Protein AF-A0A954F0D4-F1 (afdb_monomer)

Sequence (140 aa):
MIRTNVITNCLGAAMLLLATSCASSGIYNAGMYKGRHGGIKYTIQPDKRMHHVEKGKNGRLTYDSAELVVVAEDERLKINGQDCGPLSEGDHLEITDIGTVLVNGERRGDSMTNSRVNRARLKARQEYVDGLMEYDRQQG

Solvent-accessible surface area (backbone atoms only — not comparable to full-atom values): 8433 Å² total; per-residue (Å²): 139,88,82,90,81,90,78,91,81,82,90,81,88,80,85,81,76,83,74,78,79,76,81,75,77,56,73,85,50,97,67,46,51,50,52,73,50,60,58,26,33,39,39,36,30,61,46,100,59,81,63,47,80,46,81,52,75,91,34,21,36,36,41,41,36,96,76,49,36,39,37,39,45,91,52,28,33,26,45,69,86,40,83,58,48,78,48,55,75,68,40,39,42,34,35,42,54,70,58,50,38,26,51,76,83,41,82,41,49,71,90,65,30,57,41,70,62,45,49,52,51,51,50,54,49,48,55,51,50,53,50,51,57,50,50,57,63,74,75,107

Secondary structure (DSSP, 8-state):
----------------------------BTTBEEEEETTEEEEE---SS-EEEEE-GGG-EEEEETTEEEEEETTEEEETTEEEEE--TT-EEEE-TT--EEETTEEE-TTTS-HHHHHHHHHHHHHHHHHHHHHHHHH-

Structure (mmCIF, N/CA/C/O backbone):
data_AF-A0A954F0D4-F1
#
_entry.id   AF-A0A954F0D4-F1
#
loop_
_atom_site.group_PDB
_atom_site.id
_atom_site.type_symbol
_atom_site.label_atom_id
_atom_site.label_alt_id
_atom_site.label_comp_id
_atom_site.label_asym_id
_atom_site.label_entity_id
_atom_site.label_seq_id
_atom_site.pdbx_PDB_ins_code
_atom_site.Cartn_x
_atom_site.Cartn_y
_atom_site.Cartn_z
_atom_site.occupancy
_atom_site.B_iso_or_equiv
_atom_site.auth_seq_id
_atom_site.auth_comp_id
_atom_site.auth_asym_id
_atom_site.auth_atom_id
_atom_site.pdbx_PDB_model_num
ATOM 1 N N . MET A 1 1 ? -40.553 11.624 60.356 1.00 42.78 1 MET A N 1
ATOM 2 C CA . MET A 1 1 ? -39.687 12.593 59.646 1.00 42.78 1 MET A CA 1
ATOM 3 C C . MET A 1 1 ? -38.555 11.814 59.004 1.00 42.78 1 MET A C 1
ATOM 5 O O . MET A 1 1 ? -37.779 11.197 59.720 1.00 42.78 1 MET A O 1
ATOM 9 N N . ILE A 1 2 ? -38.549 11.716 57.674 1.00 37.62 2 ILE A N 1
ATOM 10 C CA . ILE A 1 2 ? -37.681 10.811 56.913 1.00 37.62 2 ILE A CA 1
ATOM 11 C C . ILE A 1 2 ? -36.636 11.636 56.146 1.00 37.62 2 ILE A C 1
ATOM 13 O O . ILE A 1 2 ? -36.991 12.437 55.294 1.00 37.62 2 ILE A O 1
ATOM 17 N N . ARG A 1 3 ? -35.372 11.375 56.508 1.00 37.44 3 ARG A N 1
ATOM 18 C CA . ARG A 1 3 ? -34.117 11.325 55.729 1.00 37.44 3 ARG A CA 1
ATOM 19 C C . ARG A 1 3 ? -33.707 12.509 54.843 1.00 37.44 3 ARG A C 1
ATOM 21 O O . ARG A 1 3 ? -34.156 12.662 53.715 1.00 37.44 3 ARG A O 1
ATOM 28 N N . THR A 1 4 ? -32.653 13.176 55.304 1.00 43.56 4 THR A N 1
ATOM 29 C CA . THR A 1 4 ? -31.605 13.780 54.473 1.00 43.56 4 THR A CA 1
ATOM 30 C C . THR A 1 4 ? -30.597 12.696 54.077 1.00 43.56 4 THR A C 1
ATOM 32 O O . THR A 1 4 ? -30.124 11.970 54.949 1.00 43.56 4 THR A O 1
ATOM 35 N N . ASN A 1 5 ? -30.259 12.584 52.791 1.00 49.25 5 ASN A N 1
ATOM 36 C CA . ASN A 1 5 ? -28.874 12.398 52.343 1.00 49.25 5 ASN A CA 1
ATOM 37 C C . ASN A 1 5 ? -28.771 12.618 50.831 1.00 49.25 5 ASN 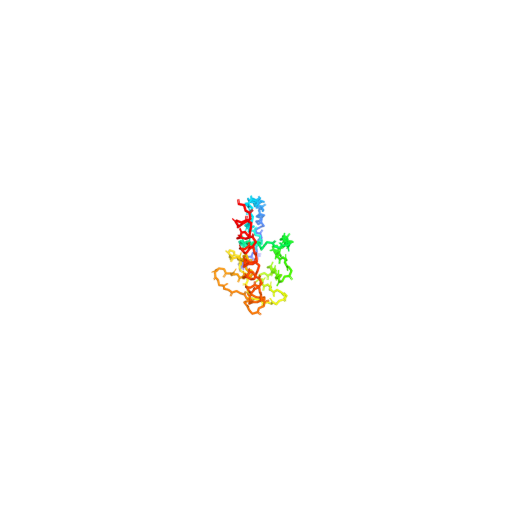A C 1
ATOM 39 O O . ASN A 1 5 ? -29.391 11.924 50.029 1.00 49.25 5 ASN A O 1
ATOM 43 N N . VAL A 1 6 ? -27.970 13.622 50.488 1.00 44.50 6 VAL A N 1
ATOM 44 C CA . VAL A 1 6 ? -27.499 13.960 49.149 1.00 44.50 6 VAL A CA 1
ATOM 45 C C . VAL A 1 6 ? -26.285 13.083 48.861 1.00 44.50 6 VAL A C 1
ATOM 47 O O . VAL A 1 6 ? -25.324 13.133 49.622 1.00 44.50 6 VAL A O 1
ATOM 50 N N . ILE A 1 7 ? -26.300 12.324 47.764 1.00 51.66 7 ILE A N 1
ATOM 51 C CA . ILE A 1 7 ? -25.074 11.845 47.115 1.00 51.66 7 ILE A CA 1
ATOM 52 C C . ILE A 1 7 ? -25.245 12.023 45.608 1.00 51.66 7 ILE A C 1
ATOM 54 O O . ILE A 1 7 ? -25.957 11.283 44.935 1.00 51.66 7 ILE A O 1
ATOM 58 N N . THR A 1 8 ? -24.579 13.058 45.113 1.00 49.88 8 THR A N 1
ATOM 59 C CA . THR A 1 8 ? -24.196 13.280 43.724 1.00 49.88 8 THR A CA 1
ATOM 60 C C . THR A 1 8 ? -23.326 12.120 43.241 1.00 49.88 8 THR A C 1
ATOM 62 O O . THR A 1 8 ? -22.332 11.808 43.892 1.00 49.88 8 THR A O 1
ATOM 65 N N . ASN A 1 9 ? -23.636 11.524 42.088 1.00 43.19 9 ASN A N 1
ATOM 66 C CA . ASN A 1 9 ? -22.595 11.033 41.190 1.00 43.19 9 ASN A CA 1
ATOM 67 C C . ASN A 1 9 ? -23.085 10.917 39.749 1.00 43.19 9 ASN A C 1
ATOM 69 O O . ASN A 1 9 ? -24.231 10.585 39.458 1.00 43.19 9 ASN A O 1
ATOM 73 N N . CYS A 1 10 ? -22.163 11.297 38.882 1.00 35.84 10 CYS A N 1
ATOM 74 C CA . CYS A 1 10 ? -22.321 11.641 37.488 1.00 35.84 10 CYS A CA 1
ATOM 75 C C . CYS A 1 10 ? -22.228 10.415 36.564 1.00 35.84 10 CYS A C 1
ATOM 77 O O . CYS A 1 10 ? -21.769 9.353 36.968 1.00 35.84 10 CYS A O 1
ATOM 79 N N . LEU A 1 11 ? -22.504 10.679 35.281 1.00 43.75 11 LEU A N 1
ATOM 80 C CA . LEU A 1 11 ? -21.953 10.000 34.100 1.00 43.75 11 LEU A CA 1
ATOM 81 C C . LEU A 1 11 ? -22.484 8.593 33.778 1.00 43.75 11 LEU A C 1
ATOM 83 O O . LEU A 1 11 ? -22.050 7.582 34.313 1.00 43.75 11 LEU A O 1
ATOM 87 N N . GLY A 1 12 ? -23.331 8.547 32.752 1.00 38.06 12 GLY A N 1
ATOM 88 C CA . GLY A 1 12 ? -23.646 7.342 31.989 1.00 38.06 12 GLY A CA 1
ATOM 89 C C . GLY A 1 12 ? -24.071 7.736 30.580 1.00 38.06 12 GLY A C 1
ATOM 90 O O . GLY A 1 12 ? -25.256 7.795 30.274 1.00 38.06 12 GLY A O 1
ATOM 91 N N . ALA A 1 13 ? -23.089 8.113 29.764 1.00 49.78 13 ALA A N 1
ATOM 92 C CA . ALA A 1 13 ? -23.258 8.482 28.368 1.00 49.78 13 ALA A CA 1
ATOM 93 C C . ALA A 1 13 ? -23.729 7.288 27.523 1.00 49.78 13 ALA A C 1
ATOM 95 O O . ALA A 1 13 ? -23.154 6.208 27.606 1.00 49.78 13 ALA A O 1
ATOM 96 N N . ALA A 1 14 ? -24.715 7.507 26.655 1.00 38.56 14 ALA A N 1
ATOM 97 C CA . ALA A 1 14 ? -24.987 6.633 25.516 1.00 38.56 14 ALA A CA 1
ATOM 98 C C . ALA A 1 14 ? -25.689 7.438 24.414 1.00 38.56 14 ALA A C 1
ATOM 100 O O . ALA A 1 14 ? -26.865 7.241 24.117 1.00 38.56 14 ALA A O 1
ATOM 101 N N . MET A 1 15 ? -24.975 8.405 23.830 1.00 40.09 15 MET A N 1
ATOM 102 C CA . MET A 1 15 ? -25.432 9.079 22.617 1.00 40.09 15 MET A CA 1
ATOM 103 C C . MET A 1 15 ? -24.968 8.246 21.420 1.00 40.09 15 MET A C 1
ATOM 105 O O . MET A 1 15 ? -23.822 8.318 20.983 1.00 40.09 15 MET A O 1
ATOM 109 N N . LEU A 1 16 ? -25.870 7.385 20.956 1.00 40.66 16 LEU A N 1
ATOM 110 C CA . LEU A 1 16 ? -25.710 6.521 19.796 1.00 40.66 16 LEU A CA 1
ATOM 111 C C . LEU A 1 16 ? -25.718 7.390 18.522 1.00 40.66 16 LEU A C 1
ATOM 113 O O . LEU A 1 16 ? -26.769 7.644 17.936 1.00 40.66 16 LEU A O 1
ATOM 117 N N . LEU A 1 17 ? -24.555 7.897 18.112 1.00 40.91 17 LEU A N 1
ATOM 118 C CA . LEU A 1 17 ? -24.399 8.575 16.825 1.00 40.91 17 LEU A CA 1
ATOM 119 C C . LEU A 1 17 ? -24.250 7.524 15.720 1.00 40.91 17 LEU A C 1
ATOM 121 O O . LEU A 1 17 ? -23.168 7.003 15.459 1.00 40.91 17 LEU A O 1
ATOM 125 N N . LEU A 1 18 ? -25.373 7.223 15.066 1.00 45.53 18 LEU A N 1
ATOM 126 C CA . LEU A 1 18 ? -25.424 6.612 13.741 1.00 45.53 18 LEU A CA 1
ATOM 127 C C . LEU A 1 18 ? -24.720 7.545 12.745 1.00 45.53 18 LEU A C 1
ATOM 129 O O . LEU A 1 18 ? -25.335 8.438 12.166 1.00 45.53 18 LEU A O 1
ATOM 133 N N . ALA A 1 19 ? -23.415 7.355 12.560 1.00 43.97 19 ALA A N 1
ATOM 134 C CA . ALA A 1 19 ? -22.689 7.971 11.462 1.00 43.97 19 ALA A CA 1
ATOM 135 C C . ALA A 1 19 ? -23.018 7.202 10.179 1.00 43.97 19 ALA A C 1
ATOM 137 O O . ALA A 1 19 ? -22.460 6.145 9.884 1.00 43.97 19 ALA A O 1
ATOM 138 N N . THR A 1 20 ? -23.980 7.747 9.443 1.00 47.09 20 THR A N 1
ATOM 139 C CA . THR A 1 20 ? -24.352 7.381 8.082 1.00 47.09 20 THR A CA 1
ATOM 140 C C . THR A 1 20 ? -23.095 7.313 7.218 1.00 47.09 20 THR A C 1
ATOM 142 O O . THR A 1 20 ? -22.472 8.332 6.914 1.00 47.09 20 THR A O 1
ATOM 145 N N . SER A 1 21 ? -22.690 6.104 6.834 1.00 43.50 21 SER A N 1
ATOM 146 C CA . SER A 1 21 ? -21.610 5.893 5.881 1.00 43.50 21 SER A CA 1
ATOM 147 C C . SER A 1 21 ? -22.090 6.339 4.503 1.00 43.50 21 SER A C 1
ATOM 149 O O . SER A 1 21 ? -22.701 5.587 3.748 1.00 43.50 21 SER A O 1
ATOM 151 N N . CYS A 1 22 ? -21.819 7.601 4.169 1.00 40.91 22 CYS A N 1
ATOM 152 C CA . CYS A 1 22 ? -21.871 8.064 2.794 1.00 40.91 22 CYS A CA 1
ATOM 153 C C . CYS A 1 22 ? -20.967 7.150 1.964 1.00 40.91 22 CYS A C 1
ATOM 155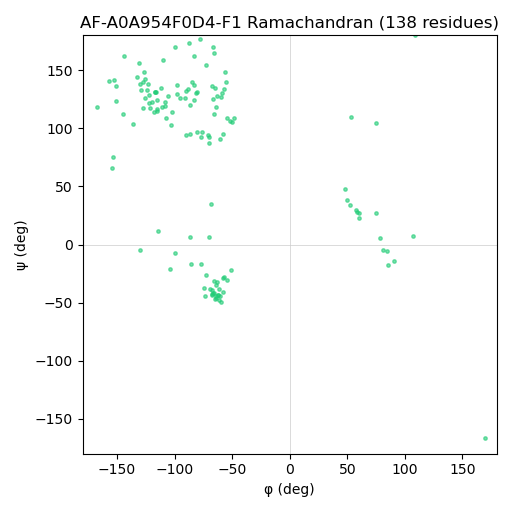 O O . CYS A 1 22 ? -19.739 7.175 2.091 1.00 40.91 22 CYS A O 1
ATOM 157 N N . ALA A 1 23 ? -21.597 6.324 1.131 1.00 47.09 23 ALA A N 1
ATOM 158 C CA . ALA A 1 23 ? -20.951 5.594 0.063 1.00 47.09 23 ALA A CA 1
ATOM 159 C C . ALA A 1 23 ? -20.278 6.621 -0.856 1.00 47.09 23 ALA A C 1
ATOM 161 O O . ALA A 1 23 ? -20.908 7.213 -1.729 1.00 47.09 23 ALA A O 1
ATOM 162 N N . SER A 1 24 ? -18.991 6.876 -0.624 1.00 45.12 24 SER A N 1
ATOM 163 C CA . SER A 1 24 ? -18.164 7.564 -1.605 1.00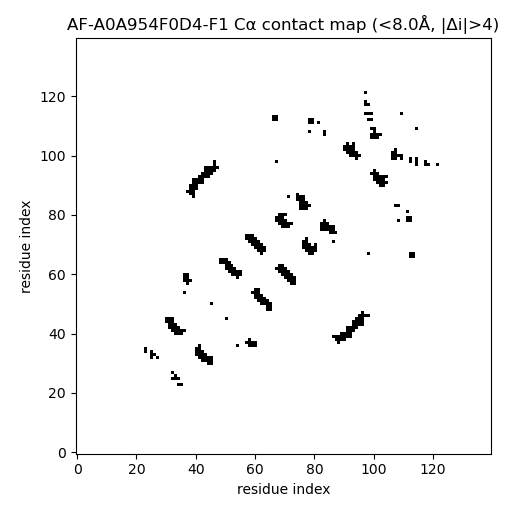 45.12 24 SER A CA 1
ATOM 164 C C . SER A 1 24 ? -17.828 6.545 -2.683 1.00 45.12 24 SER A C 1
ATOM 166 O O . SER A 1 24 ? -16.896 5.747 -2.576 1.00 45.12 24 SER A O 1
ATOM 168 N N . SER A 1 25 ? -18.675 6.537 -3.708 1.00 44.91 25 SER A N 1
ATOM 169 C CA . SER A 1 25 ? -18.388 5.962 -5.013 1.00 44.91 25 SER A CA 1
ATOM 170 C C . SER A 1 25 ? -17.046 6.522 -5.477 1.00 44.91 25 SER A C 1
ATOM 172 O O . SER A 1 25 ? -16.933 7.705 -5.799 1.00 44.91 25 SER A O 1
ATOM 174 N N . GLY A 1 26 ? -16.005 5.691 -5.418 1.00 37.06 26 GLY A N 1
ATOM 175 C CA . GLY A 1 26 ? -14.679 6.054 -5.895 1.00 37.06 26 GLY A CA 1
ATOM 176 C C . GLY A 1 26 ? -14.762 6.405 -7.376 1.00 37.06 26 GLY A C 1
ATOM 177 O O . GLY A 1 26 ? -15.300 5.639 -8.171 1.00 37.06 26 GLY A O 1
ATOM 178 N N . ILE A 1 27 ? -14.260 7.583 -7.732 1.00 39.91 27 ILE A N 1
ATOM 179 C CA . ILE A 1 27 ? -14.127 8.022 -9.118 1.00 39.91 27 ILE A CA 1
ATOM 180 C C . ILE A 1 27 ? -13.093 7.107 -9.785 1.00 39.91 27 ILE A C 1
ATOM 182 O O . ILE A 1 27 ? -11.914 7.139 -9.430 1.00 39.91 27 ILE A O 1
ATOM 186 N N . TYR A 1 28 ? -13.545 6.284 -10.732 1.00 38.38 28 TYR A N 1
ATOM 187 C CA . TYR A 1 28 ? -12.707 5.422 -11.562 1.00 38.38 28 TYR A CA 1
ATOM 188 C C . TYR A 1 28 ? -11.921 6.284 -12.558 1.00 38.38 28 TYR A C 1
ATOM 190 O O . TYR A 1 28 ? -12.419 6.618 -13.628 1.00 38.38 28 TYR A O 1
ATOM 198 N N . ASN A 1 29 ? -10.693 6.661 -12.209 1.00 42.28 29 ASN A N 1
ATOM 199 C CA . ASN A 1 29 ? -9.704 7.086 -13.198 1.00 42.28 29 ASN A CA 1
ATOM 200 C C . ASN A 1 29 ? -8.801 5.889 -13.496 1.00 42.28 29 ASN A C 1
ATOM 202 O O . ASN A 1 29 ? -8.322 5.232 -12.571 1.00 42.28 29 ASN A O 1
ATOM 206 N N . ALA A 1 30 ? -8.614 5.585 -14.781 1.00 50.38 30 ALA A N 1
ATOM 207 C CA . ALA A 1 30 ? -7.829 4.450 -15.250 1.00 50.38 30 ALA A CA 1
ATOM 208 C C . ALA A 1 30 ? -6.434 4.449 -14.594 1.00 50.38 30 ALA A C 1
ATOM 210 O O . ALA A 1 30 ? -5.593 5.283 -14.916 1.00 50.38 30 ALA A O 1
ATOM 211 N N . GLY A 1 31 ? -6.214 3.533 -13.645 1.00 68.44 31 GLY A N 1
ATOM 212 C CA . GLY A 1 31 ? -4.907 3.286 -13.031 1.00 68.44 31 GLY A CA 1
ATOM 213 C C . GLY A 1 31 ? -4.697 3.771 -11.594 1.00 68.44 31 GLY A C 1
ATOM 214 O O . GLY A 1 31 ? -3.568 3.681 -11.130 1.00 68.44 31 GLY A O 1
ATOM 215 N N . MET A 1 32 ? -5.709 4.265 -10.863 1.00 79.00 32 MET A N 1
ATOM 216 C CA . MET A 1 32 ? -5.523 4.647 -9.449 1.00 79.00 32 MET A CA 1
ATOM 217 C C . MET A 1 32 ? -6.799 4.504 -8.608 1.00 79.00 32 MET A C 1
ATOM 219 O O . MET A 1 32 ? -7.813 5.140 -8.895 1.00 79.00 32 MET A O 1
ATOM 223 N N . TYR A 1 33 ? -6.737 3.732 -7.519 1.00 84.44 33 TYR A N 1
ATOM 224 C CA . TYR A 1 33 ? -7.820 3.639 -6.537 1.00 84.44 33 TYR A CA 1
ATOM 225 C C . TYR A 1 33 ? -7.624 4.671 -5.437 1.00 84.44 33 TYR A C 1
ATOM 227 O O . TYR A 1 33 ? -6.598 4.699 -4.765 1.00 84.44 33 TYR A O 1
ATOM 235 N N . LYS A 1 34 ? -8.642 5.492 -5.204 1.00 89.31 34 LYS A N 1
ATOM 236 C CA . LYS A 1 34 ? -8.673 6.439 -4.089 1.00 89.31 34 LYS A CA 1
ATOM 237 C C . LYS A 1 34 ? -9.939 6.246 -3.279 1.00 89.31 34 LYS A C 1
ATOM 239 O O . LYS A 1 34 ? -10.983 5.891 -3.829 1.00 89.31 34 LYS A O 1
ATOM 244 N N . GLY A 1 35 ? -9.865 6.507 -1.983 1.00 88.38 35 GLY A N 1
ATOM 245 C CA . GLY A 1 35 ? -11.057 6.545 -1.151 1.00 88.38 35 GLY A CA 1
ATOM 246 C C . GLY A 1 35 ? -10.761 6.610 0.334 1.00 88.38 35 GLY A C 1
ATOM 247 O O . GLY A 1 35 ? -9.639 6.878 0.760 1.00 88.38 35 GLY A O 1
ATOM 248 N N . ARG A 1 36 ? -11.809 6.370 1.118 1.00 88.88 36 ARG A N 1
ATOM 249 C CA . ARG A 1 36 ? -11.744 6.250 2.571 1.00 88.88 36 ARG A CA 1
ATOM 250 C C . ARG A 1 36 ? -12.452 4.970 2.999 1.00 88.88 36 ARG A C 1
ATOM 252 O O . ARG A 1 36 ? -13.509 4.651 2.452 1.00 88.88 36 ARG A O 1
ATOM 259 N N . HIS A 1 37 ? -11.876 4.239 3.946 1.00 87.44 37 HIS A N 1
ATOM 260 C CA . HIS A 1 37 ? -12.489 3.052 4.548 1.00 87.44 37 HIS A CA 1
ATOM 261 C C . HIS A 1 37 ? -11.985 2.887 5.980 1.00 87.44 37 HIS A C 1
ATOM 263 O O . HIS A 1 37 ? -10.805 3.105 6.226 1.00 87.44 37 HIS A O 1
ATOM 269 N N . GLY A 1 38 ? -12.872 2.578 6.932 1.00 82.12 38 GLY A N 1
ATOM 270 C CA . GLY A 1 38 ? -12.469 2.417 8.338 1.00 82.12 38 GLY A CA 1
ATOM 271 C C . GLY A 1 38 ? -11.794 3.646 8.958 1.00 82.12 38 GLY A C 1
ATOM 272 O O . GLY A 1 38 ? -10.926 3.501 9.802 1.00 82.12 38 GLY A O 1
ATOM 273 N N . GLY A 1 39 ? -12.113 4.856 8.484 1.00 83.88 39 GLY A N 1
ATOM 274 C CA . GLY A 1 39 ? -11.464 6.091 8.936 1.00 83.88 39 GLY A CA 1
ATOM 275 C C . GLY A 1 39 ? -10.154 6.440 8.215 1.00 83.88 39 GLY A C 1
ATOM 276 O O . GLY A 1 39 ? -9.789 7.618 8.200 1.00 83.88 39 GLY A O 1
ATOM 277 N N . ILE A 1 40 ? -9.527 5.484 7.523 1.00 86.88 40 ILE A N 1
ATOM 278 C CA . ILE A 1 40 ? -8.246 5.625 6.814 1.00 86.88 40 ILE A CA 1
ATOM 279 C C . ILE A 1 40 ? -8.483 6.107 5.381 1.00 86.88 40 ILE A C 1
ATOM 281 O O . ILE A 1 40 ? -9.358 5.597 4.672 1.00 86.88 40 ILE A O 1
ATOM 285 N N . LYS A 1 41 ? -7.706 7.096 4.938 1.00 92.75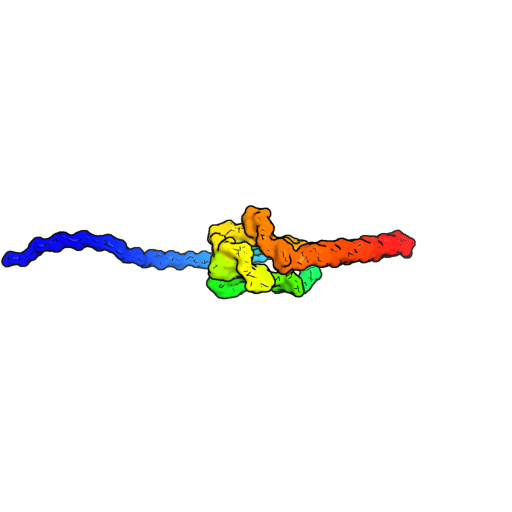 41 LYS A N 1
ATOM 286 C CA . LYS A 1 41 ? -7.657 7.519 3.532 1.00 92.75 41 LYS A CA 1
ATOM 287 C C . LYS A 1 41 ? -6.674 6.621 2.797 1.00 92.75 41 LYS A C 1
ATOM 289 O O . LYS A 1 41 ? -5.606 6.334 3.325 1.00 92.75 41 LYS A O 1
ATOM 294 N N . TYR A 1 42 ? -6.989 6.220 1.573 1.00 90.00 42 TYR A N 1
ATOM 295 C CA . TYR A 1 42 ? -6.072 5.420 0.773 1.00 90.00 42 TYR A CA 1
ATOM 296 C C . TYR A 1 42 ? -5.913 5.948 -0.652 1.00 90.00 42 TYR A C 1
ATOM 298 O O . TYR A 1 42 ? -6.877 6.408 -1.273 1.00 90.00 42 TYR A O 1
ATOM 306 N N . THR A 1 43 ? -4.688 5.832 -1.164 1.00 91.50 43 THR A N 1
ATOM 307 C CA . THR A 1 43 ? -4.342 5.970 -2.582 1.00 91.50 43 THR A CA 1
ATOM 308 C C . THR A 1 43 ? -3.558 4.734 -2.993 1.00 91.50 43 THR A C 1
ATOM 310 O O . THR A 1 43 ? -2.481 4.483 -2.476 1.00 91.50 43 THR A O 1
ATOM 313 N N . ILE A 1 44 ? -4.080 3.957 -3.925 1.00 88.81 44 ILE A N 1
ATOM 314 C CA . ILE A 1 44 ? -3.423 2.763 -4.442 1.00 88.81 44 ILE A CA 1
ATOM 315 C C . ILE A 1 44 ? -3.198 3.018 -5.920 1.00 88.81 44 ILE A C 1
ATOM 317 O O . ILE A 1 44 ? -4.154 3.153 -6.683 1.00 88.81 44 ILE A O 1
ATOM 321 N N . GLN A 1 45 ? -1.938 3.110 -6.307 1.00 86.62 45 GLN A N 1
ATOM 322 C CA . GLN A 1 45 ? -1.509 3.062 -7.691 1.00 86.62 45 GLN A CA 1
ATOM 323 C C . GLN A 1 45 ? -1.246 1.590 -8.004 1.00 86.62 45 GLN A C 1
ATOM 325 O O . GLN A 1 45 ? -0.185 1.080 -7.647 1.00 86.62 45 GLN A O 1
ATOM 330 N N . PRO A 1 46 ? -2.232 0.863 -8.557 1.00 70.38 46 PRO A N 1
ATOM 331 C CA . PRO A 1 46 ? -2.021 -0.512 -8.950 1.00 70.38 46 PRO A CA 1
ATOM 332 C C . PRO A 1 46 ? -0.840 -0.619 -9.898 1.00 70.38 46 PRO A C 1
ATOM 334 O O . PRO A 1 46 ? -0.683 0.186 -10.821 1.00 70.38 46 PRO A O 1
ATOM 337 N N . ASP A 1 47 ? -0.043 -1.659 -9.702 1.00 67.50 47 ASP A N 1
ATOM 338 C CA . ASP A 1 47 ? 0.902 -2.041 -10.731 1.00 67.50 47 ASP A CA 1
ATOM 339 C C . ASP A 1 47 ? 0.145 -2.544 -11.982 1.00 67.50 47 ASP A C 1
ATOM 341 O O . ASP A 1 47 ? -1.071 -2.763 -11.990 1.00 67.50 47 ASP A O 1
ATOM 345 N N . LYS A 1 48 ? 0.867 -2.741 -13.087 1.00 65.44 48 LYS A N 1
ATOM 346 C CA . LYS A 1 48 ? 0.283 -3.277 -14.332 1.00 65.44 48 LYS A CA 1
ATOM 347 C C . LYS A 1 48 ? -0.107 -4.766 -14.236 1.00 65.44 48 LYS A C 1
ATOM 349 O O . LYS A 1 48 ? -0.407 -5.372 -15.265 1.00 65.44 48 LYS A O 1
ATOM 354 N N . ARG A 1 49 ? -0.020 -5.396 -13.063 1.00 63.16 49 ARG A N 1
ATOM 355 C CA . ARG A 1 49 ? -0.320 -6.814 -12.843 1.00 63.16 49 ARG A CA 1
ATOM 356 C C . ARG A 1 49 ? -1.722 -6.961 -12.264 1.00 63.16 49 ARG A C 1
ATOM 358 O O . ARG A 1 49 ? -2.395 -5.998 -11.901 1.00 63.16 49 ARG A O 1
ATOM 365 N N . MET A 1 50 ? -2.178 -8.207 -12.228 1.00 61.50 50 M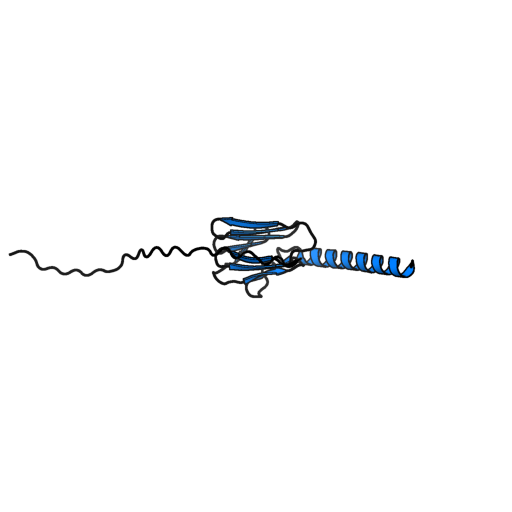ET A N 1
ATOM 366 C CA . MET A 1 50 ? -3.437 -8.551 -11.590 1.00 61.50 50 MET A CA 1
ATOM 367 C C . MET A 1 50 ? -3.321 -8.251 -10.093 1.00 61.50 50 MET A C 1
ATOM 369 O O . MET A 1 50 ? -2.473 -8.811 -9.400 1.00 61.50 50 MET A O 1
ATOM 373 N N . HIS A 1 51 ? -4.161 -7.337 -9.631 1.00 75.38 51 HIS A N 1
ATOM 374 C CA . HIS A 1 51 ? -4.267 -6.919 -8.244 1.00 75.38 51 HIS A CA 1
ATOM 375 C C . HIS A 1 51 ? -5.739 -6.949 -7.843 1.00 75.38 51 HIS A C 1
ATOM 377 O O . HIS A 1 51 ? -6.639 -6.841 -8.681 1.00 75.38 51 HIS A O 1
ATOM 383 N N . HIS A 1 52 ? -5.983 -7.073 -6.550 1.00 82.44 52 HIS A N 1
ATOM 384 C CA . HIS A 1 52 ? -7.303 -7.038 -5.960 1.00 82.44 52 HIS A CA 1
ATOM 385 C C . HIS A 1 52 ? -7.318 -6.036 -4.809 1.00 82.44 52 HIS A C 1
ATOM 387 O O . HIS A 1 52 ? -6.416 -6.017 -3.975 1.00 82.44 52 HIS A O 1
ATOM 393 N N . VAL A 1 53 ? -8.343 -5.185 -4.774 1.00 86.50 53 VAL A N 1
ATOM 394 C CA . VAL A 1 53 ? -8.610 -4.291 -3.645 1.00 86.50 53 VAL A CA 1
ATOM 395 C C . VAL A 1 53 ? -9.940 -4.708 -3.042 1.00 86.50 53 VAL A C 1
ATOM 397 O O . VAL A 1 53 ? -10.981 -4.566 -3.682 1.00 86.50 53 VAL A O 1
ATOM 400 N N . GLU A 1 54 ? -9.906 -5.183 -1.803 1.00 89.25 54 GLU A N 1
ATOM 401 C CA . GLU A 1 54 ? -11.085 -5.593 -1.053 1.00 89.25 54 GLU A CA 1
ATOM 402 C C . GLU A 1 54 ? -11.337 -4.641 0.119 1.00 89.25 54 GLU A C 1
ATOM 404 O O . GLU A 1 54 ? -10.432 -4.299 0.887 1.00 89.25 54 GLU A O 1
ATOM 409 N N . LYS A 1 55 ? -12.598 -4.237 0.282 1.00 88.38 55 LYS A N 1
ATOM 410 C CA . LYS A 1 55 ? -13.084 -3.550 1.481 1.00 88.38 55 LYS A CA 1
ATOM 411 C C . LYS A 1 55 ? -13.861 -4.550 2.326 1.00 88.38 55 LYS A C 1
ATOM 413 O O . LYS A 1 55 ? -15.011 -4.861 2.022 1.00 88.38 55 LYS A O 1
ATOM 418 N N . GLY A 1 56 ? -13.228 -5.037 3.384 1.00 85.12 56 GLY A N 1
ATOM 419 C CA . GLY A 1 56 ? -13.847 -5.924 4.358 1.00 85.12 56 GLY A CA 1
ATOM 420 C C . GLY A 1 56 ? -14.754 -5.178 5.340 1.00 85.12 56 GLY A C 1
ATOM 421 O O . GLY A 1 56 ? -14.857 -3.946 5.345 1.00 85.12 56 GLY A O 1
ATOM 422 N N . LYS A 1 57 ? -15.405 -5.944 6.219 1.00 83.81 57 LYS A N 1
ATOM 423 C CA . LYS A 1 57 ? -16.162 -5.402 7.360 1.00 83.81 57 LYS A CA 1
ATOM 424 C C . LYS A 1 57 ? -15.215 -4.724 8.363 1.00 83.81 57 LYS A C 1
ATOM 426 O O . LYS A 1 57 ? -14.004 -4.913 8.305 1.00 83.81 57 LYS A O 1
ATOM 431 N N . ASN A 1 58 ? -15.776 -3.928 9.274 1.00 81.50 58 ASN A N 1
ATOM 432 C CA . ASN A 1 58 ? -15.048 -3.287 10.381 1.00 81.50 58 ASN A CA 1
ATOM 433 C C . ASN A 1 58 ? -13.873 -2.392 9.947 1.00 81.50 58 ASN A C 1
ATOM 435 O O . ASN A 1 58 ? -12.890 -2.257 10.660 1.00 81.50 58 ASN A O 1
ATOM 439 N N . GLY A 1 59 ? -13.954 -1.787 8.760 1.00 78.50 59 GLY A N 1
ATOM 440 C CA . GLY A 1 59 ? -12.897 -0.899 8.280 1.00 78.50 59 GLY A CA 1
ATOM 441 C C . GLY A 1 59 ? -11.667 -1.608 7.717 1.00 78.50 59 GLY A C 1
ATOM 442 O O . GLY A 1 59 ? -10.724 -0.923 7.327 1.00 78.50 59 GLY A O 1
ATOM 443 N N . ARG A 1 60 ? -11.689 -2.944 7.594 1.00 87.75 60 ARG A N 1
ATOM 444 C CA . ARG A 1 60 ? -10.597 -3.689 6.970 1.00 87.75 60 ARG A CA 1
ATOM 445 C C . ARG A 1 60 ? -10.432 -3.311 5.501 1.00 87.75 60 ARG A C 1
ATOM 447 O O . ARG A 1 60 ? -11.379 -3.412 4.720 1.00 87.75 60 ARG A O 1
ATOM 454 N N . LEU A 1 61 ? -9.216 -2.954 5.111 1.00 91.00 61 LEU A N 1
ATOM 455 C CA . LEU A 1 61 ? -8.811 -2.742 3.724 1.00 91.00 61 LEU A CA 1
ATOM 456 C C . LEU A 1 61 ? -7.731 -3.762 3.366 1.00 91.00 61 LEU A C 1
ATOM 458 O O . LEU A 1 61 ? -6.769 -3.937 4.111 1.00 91.00 61 LEU A O 1
ATOM 462 N N . THR A 1 62 ? -7.879 -4.445 2.237 1.00 89.75 62 THR A N 1
ATOM 463 C CA . THR A 1 62 ? -6.876 -5.383 1.729 1.00 89.75 62 THR A CA 1
ATOM 464 C C . THR A 1 62 ? -6.513 -5.015 0.299 1.00 89.75 62 THR A C 1
ATOM 466 O O . THR A 1 62 ? -7.384 -4.872 -0.553 1.00 89.75 62 THR A O 1
ATOM 469 N N . TYR A 1 63 ? -5.221 -4.842 0.052 1.00 89.00 63 TYR A N 1
ATOM 470 C CA . TYR A 1 63 ? -4.633 -4.822 -1.278 1.00 89.00 63 TYR A CA 1
ATOM 471 C C . TYR A 1 63 ? -3.843 -6.111 -1.442 1.00 89.00 63 TYR A C 1
ATOM 473 O O . TYR A 1 63 ? -2.954 -6.387 -0.640 1.00 89.00 63 TYR A O 1
ATOM 481 N N . ASP A 1 64 ? -4.171 -6.886 -2.460 1.00 85.31 64 ASP A N 1
ATOM 482 C CA . ASP A 1 64 ? -3.496 -8.132 -2.783 1.00 85.31 64 ASP A CA 1
ATOM 483 C C . ASP A 1 64 ? -2.955 -8.055 -4.209 1.00 85.31 64 ASP A C 1
ATOM 485 O O . ASP A 1 64 ? -3.656 -7.702 -5.158 1.00 85.31 64 ASP A O 1
ATOM 489 N N . SER A 1 65 ? -1.677 -8.359 -4.347 1.00 81.56 65 SER A N 1
ATOM 490 C CA . SER A 1 65 ? -0.976 -8.504 -5.610 1.00 81.56 65 SER A CA 1
ATOM 491 C C . SER A 1 65 ? 0.044 -9.625 -5.452 1.00 81.56 65 SER A C 1
ATOM 493 O O . SER A 1 65 ? 0.445 -9.957 -4.337 1.00 81.56 65 SER A O 1
ATOM 495 N N . ALA A 1 66 ? 0.538 -10.159 -6.568 1.00 75.00 66 ALA A N 1
ATOM 496 C CA . ALA A 1 66 ? 1.416 -11.333 -6.581 1.00 75.00 66 ALA A CA 1
ATOM 497 C C . ALA A 1 66 ? 2.650 -11.270 -5.646 1.00 75.00 66 ALA A C 1
ATOM 499 O O . ALA A 1 66 ? 3.216 -12.309 -5.319 1.00 75.00 66 ALA A O 1
ATOM 500 N N . GLU A 1 67 ? 3.108 -10.080 -5.246 1.00 74.19 67 GLU A N 1
ATOM 501 C CA . GLU A 1 67 ? 4.314 -9.882 -4.421 1.00 74.19 67 GLU A CA 1
ATOM 502 C C . GLU A 1 67 ? 4.089 -8.980 -3.198 1.00 74.19 67 GLU A C 1
ATOM 504 O O . GLU A 1 67 ? 5.014 -8.768 -2.406 1.00 74.19 67 GLU A O 1
ATOM 509 N N . LEU A 1 68 ? 2.891 -8.408 -3.065 1.00 83.19 68 LEU A N 1
ATOM 510 C CA . LEU A 1 68 ? 2.571 -7.439 -2.030 1.00 83.19 68 LEU A CA 1
ATOM 511 C C . LEU A 1 68 ? 1.125 -7.621 -1.589 1.00 83.19 68 LEU A C 1
ATOM 513 O O . LEU A 1 68 ? 0.198 -7.294 -2.329 1.00 83.19 68 LEU A O 1
ATOM 517 N N . VAL A 1 69 ? 0.973 -8.066 -0.349 1.00 87.88 69 VAL A N 1
ATOM 518 C CA . VAL A 1 69 ? -0.288 -8.077 0.381 1.00 87.88 69 VAL A CA 1
ATOM 519 C C . VAL A 1 69 ? -0.214 -7.002 1.456 1.00 87.88 69 VAL A C 1
ATOM 521 O O . VAL A 1 69 ? 0.640 -7.064 2.339 1.00 87.88 69 VAL A O 1
ATOM 524 N N . VAL A 1 70 ? -1.099 -6.014 1.398 1.00 90.19 70 VAL A N 1
ATOM 525 C CA . VAL A 1 70 ? -1.243 -4.974 2.421 1.00 90.19 70 VAL A CA 1
ATOM 526 C C . VAL A 1 70 ? -2.609 -5.117 3.060 1.00 90.19 70 VAL A C 1
ATOM 528 O O . VAL A 1 70 ? -3.626 -5.078 2.373 1.00 90.19 70 VAL A O 1
ATOM 531 N N . VAL A 1 71 ? -2.640 -5.257 4.380 1.00 92.31 71 VAL A N 1
ATOM 532 C CA . VAL A 1 71 ? -3.874 -5.317 5.161 1.00 92.31 71 VAL A CA 1
ATOM 533 C C . VAL A 1 71 ? -3.845 -4.199 6.192 1.00 92.31 71 VAL A C 1
ATOM 535 O O . VAL A 1 71 ? -2.942 -4.150 7.020 1.00 92.31 71 VAL A O 1
ATOM 538 N N . ALA A 1 72 ? -4.836 -3.316 6.145 1.00 92.81 72 ALA A N 1
ATOM 539 C CA . ALA A 1 72 ? -5.145 -2.399 7.233 1.00 92.81 72 ALA A CA 1
ATOM 540 C C . ALA A 1 72 ? -6.368 -2.951 7.969 1.00 92.81 72 ALA A C 1
ATOM 542 O O . ALA A 1 72 ? -7.439 -3.057 7.374 1.00 92.81 72 ALA A O 1
ATOM 543 N N . GLU A 1 73 ? -6.203 -3.360 9.221 1.00 90.94 73 GLU A N 1
ATOM 544 C CA . GLU A 1 73 ? -7.241 -3.987 10.050 1.00 90.94 73 GLU A CA 1
ATOM 545 C C . GLU A 1 73 ? -6.934 -3.685 11.517 1.00 90.94 73 GLU A C 1
ATOM 547 O O . GLU A 1 73 ? -5.764 -3.683 11.895 1.00 90.94 73 GLU A O 1
ATOM 552 N N . ASP A 1 74 ? -7.963 -3.423 12.327 1.00 87.88 74 ASP A N 1
ATOM 553 C CA . ASP A 1 74 ? -7.840 -3.204 13.776 1.00 87.88 74 ASP A CA 1
ATOM 554 C C . ASP A 1 74 ? -6.728 -2.208 14.163 1.00 87.88 74 ASP A C 1
ATOM 556 O O . ASP A 1 74 ? -5.892 -2.498 15.017 1.00 87.88 74 ASP A O 1
ATOM 560 N N . GLU A 1 75 ? -6.681 -1.047 13.494 1.00 89.50 75 GLU A N 1
ATOM 561 C CA . GLU A 1 75 ? -5.683 0.015 13.741 1.00 89.50 75 GLU A CA 1
ATOM 562 C C . GLU A 1 75 ? -4.224 -0.434 13.527 1.00 89.50 75 GLU A C 1
ATOM 564 O O . GLU A 1 75 ? -3.279 0.151 14.059 1.00 89.50 75 GLU A O 1
ATOM 569 N N . ARG A 1 76 ? -4.008 -1.486 12.731 1.00 93.19 76 ARG A N 1
ATOM 570 C CA . ARG A 1 76 ? -2.686 -2.030 12.407 1.00 93.19 76 ARG A CA 1
ATOM 571 C C . ARG A 1 76 ? -2.482 -2.109 10.905 1.00 93.19 76 ARG A C 1
ATOM 573 O O . ARG A 1 76 ? -3.384 -2.488 10.155 1.00 93.19 76 ARG A O 1
ATOM 580 N N . LEU A 1 77 ? -1.256 -1.829 10.477 1.00 93.88 77 LEU A N 1
ATOM 581 C CA . LEU A 1 77 ? -0.786 -2.121 9.131 1.00 93.88 77 LEU A CA 1
ATOM 582 C C . LEU A 1 77 ? -0.055 -3.461 9.130 1.00 93.88 77 LEU A C 1
ATOM 584 O O . LEU A 1 77 ? 0.913 -3.639 9.864 1.00 93.88 77 LEU A O 1
ATOM 588 N N . LYS A 1 78 ? -0.456 -4.380 8.254 1.00 93.00 78 LYS A N 1
ATOM 589 C CA . LYS A 1 78 ? 0.292 -5.603 7.959 1.00 93.00 78 LYS A CA 1
ATOM 590 C C . LYS A 1 78 ? 0.740 -5.599 6.505 1.00 93.00 78 LYS A C 1
ATOM 592 O O . LYS A 1 78 ? -0.074 -5.374 5.612 1.00 93.00 78 LYS A O 1
ATOM 597 N N . ILE A 1 79 ? 2.014 -5.888 6.267 1.00 91.56 79 ILE A N 1
ATOM 598 C CA . ILE A 1 79 ? 2.591 -6.040 4.928 1.00 91.56 79 ILE A CA 1
ATOM 599 C C . ILE A 1 79 ? 3.142 -7.457 4.825 1.00 91.56 79 ILE A C 1
ATOM 601 O O . ILE A 1 79 ? 3.953 -7.870 5.649 1.00 91.56 79 ILE A O 1
ATOM 605 N N . ASN A 1 80 ? 2.669 -8.227 3.845 1.00 88.62 80 ASN A N 1
ATOM 606 C CA . ASN A 1 80 ? 3.017 -9.638 3.657 1.00 88.62 80 ASN A CA 1
ATOM 607 C C . ASN A 1 80 ? 2.875 -10.463 4.956 1.00 88.62 80 ASN A C 1
ATOM 609 O O . ASN A 1 80 ? 3.694 -11.322 5.270 1.00 88.62 80 ASN A O 1
ATOM 613 N N . GLY A 1 81 ? 1.830 -10.163 5.736 1.00 87.44 81 GLY A N 1
ATOM 614 C CA . GLY A 1 81 ? 1.525 -10.822 7.009 1.00 87.44 81 GLY A CA 1
ATOM 615 C C . GLY A 1 81 ? 2.312 -10.317 8.225 1.00 87.44 81 GLY A C 1
ATOM 616 O O . GLY A 1 81 ? 2.017 -10.747 9.337 1.00 87.44 81 GLY A O 1
ATOM 617 N N . GLN A 1 82 ? 3.265 -9.399 8.056 1.00 89.56 82 GLN A N 1
ATOM 618 C CA . GLN A 1 82 ? 4.065 -8.844 9.151 1.00 89.56 82 GLN A CA 1
ATOM 619 C C . GLN A 1 82 ? 3.527 -7.491 9.618 1.00 89.56 82 GLN A C 1
ATOM 621 O O . GLN A 1 82 ? 3.190 -6.638 8.800 1.00 89.56 82 GLN A O 1
ATOM 626 N N . ASP A 1 83 ? 3.476 -7.286 10.934 1.00 92.25 83 ASP A N 1
ATOM 627 C CA . ASP A 1 83 ? 3.061 -6.017 11.540 1.00 92.25 83 ASP A CA 1
ATOM 628 C C . ASP A 1 83 ? 4.079 -4.903 11.227 1.00 92.25 83 ASP A C 1
ATOM 630 O O . ASP A 1 83 ? 5.277 -5.044 11.475 1.00 92.25 83 ASP A O 1
ATOM 634 N N . CYS A 1 84 ? 3.589 -3.805 10.655 1.00 90.38 84 CYS A N 1
ATOM 635 C CA . CYS A 1 84 ? 4.354 -2.639 10.211 1.00 90.38 84 CYS A CA 1
ATOM 636 C C . CYS A 1 84 ? 4.026 -1.368 11.009 1.00 90.38 84 CYS A C 1
ATOM 638 O O . CYS A 1 84 ? 4.446 -0.263 10.636 1.00 90.38 84 CYS A O 1
ATOM 640 N N . GLY A 1 85 ? 3.306 -1.525 12.120 1.00 91.62 85 GLY A N 1
ATOM 641 C CA . GLY A 1 85 ? 2.976 -0.463 13.052 1.00 91.62 85 GLY A CA 1
ATOM 642 C C . GLY A 1 85 ? 1.503 -0.051 13.028 1.00 91.62 85 GLY A C 1
ATOM 643 O O . GLY A 1 85 ? 0.687 -0.614 12.290 1.00 91.62 85 GLY A O 1
ATOM 644 N N . PRO A 1 86 ? 1.158 0.927 13.877 1.00 93.12 86 PRO A N 1
ATOM 645 C CA . PRO A 1 86 ? -0.212 1.384 14.034 1.00 93.12 86 PRO A CA 1
ATOM 646 C C . PRO A 1 86 ? -0.689 2.207 12.832 1.00 93.12 86 PRO A C 1
ATOM 648 O O . PRO A 1 86 ? 0.106 2.855 12.149 1.00 93.12 86 PRO A O 1
ATOM 651 N N . LEU A 1 87 ? -2.004 2.202 12.629 1.00 92.00 87 LEU A N 1
ATOM 652 C CA . LEU A 1 87 ? -2.751 3.097 11.750 1.00 92.00 87 LEU A CA 1
ATOM 653 C C . LEU A 1 87 ? -3.826 3.791 12.576 1.00 92.00 87 LEU A C 1
ATOM 655 O O . LEU A 1 87 ? -4.562 3.140 13.311 1.00 92.00 87 LEU A O 1
ATOM 659 N N . SER A 1 88 ? -3.934 5.100 12.418 1.00 91.62 88 SER A N 1
ATOM 660 C CA . SER A 1 88 ? -4.910 5.935 13.109 1.00 91.62 88 SER A CA 1
ATOM 661 C C . SER A 1 88 ? -5.976 6.448 12.147 1.00 91.62 88 SER A C 1
ATOM 663 O O . SER A 1 88 ? -5.776 6.536 10.931 1.00 91.62 88 SER A O 1
ATOM 665 N N . GLU A 1 89 ? -7.133 6.835 12.687 1.00 89.06 89 GLU A N 1
ATOM 666 C CA . GLU A 1 89 ? -8.135 7.528 11.884 1.00 89.06 89 GLU A CA 1
ATOM 667 C C . GLU A 1 89 ? -7.538 8.801 11.263 1.00 89.06 89 GLU A C 1
ATOM 669 O O . GLU A 1 89 ? -6.897 9.609 11.930 1.00 89.06 89 GLU A O 1
ATOM 674 N N . GLY A 1 90 ? -7.793 8.999 9.968 1.00 88.69 90 GLY A N 1
ATOM 675 C CA . GLY A 1 90 ? -7.306 10.158 9.227 1.00 88.69 90 GLY A CA 1
ATOM 676 C C . GLY A 1 90 ? -5.948 9.952 8.563 1.00 88.69 90 GLY A C 1
ATOM 677 O O . GLY A 1 90 ? -5.644 10.729 7.650 1.00 88.69 90 GLY A O 1
ATOM 678 N N . ASP A 1 91 ? -5.214 8.895 8.932 1.00 93.75 91 ASP A N 1
ATOM 679 C CA . ASP A 1 91 ? -3.979 8.504 8.257 1.00 93.75 91 ASP A CA 1
ATOM 680 C C . ASP A 1 91 ? -4.220 8.271 6.769 1.00 93.75 91 ASP A C 1
ATOM 682 O O . ASP A 1 91 ? -5.295 7.836 6.326 1.00 93.75 91 ASP A O 1
ATOM 686 N N . HIS A 1 92 ? -3.187 8.566 5.990 1.00 93.81 92 HIS A N 1
ATOM 687 C CA . HIS A 1 92 ? -3.162 8.323 4.563 1.00 93.81 92 HIS A CA 1
ATOM 688 C C . HIS A 1 92 ? -2.228 7.162 4.242 1.00 93.81 92 HIS A C 1
ATOM 690 O O . HIS A 1 92 ? -1.010 7.288 4.329 1.00 93.81 92 HIS A O 1
ATOM 696 N N . LEU A 1 93 ? -2.826 6.040 3.846 1.00 93.12 93 LEU A N 1
ATOM 697 C CA . LEU A 1 93 ? -2.131 4.882 3.303 1.00 93.12 93 LEU A CA 1
ATOM 698 C C . LEU A 1 93 ? -1.944 5.048 1.792 1.00 93.12 93 LEU A C 1
ATOM 700 O O . LEU A 1 93 ? -2.914 5.134 1.037 1.00 93.12 93 LEU A O 1
ATOM 704 N N . GLU A 1 94 ? -0.704 5.045 1.330 1.00 92.25 94 GLU A N 1
ATOM 705 C CA . GLU A 1 94 ? -0.377 5.054 -0.088 1.00 92.25 94 GLU A CA 1
ATOM 706 C C . GLU A 1 94 ? 0.369 3.779 -0.488 1.00 92.25 94 GLU A C 1
ATOM 708 O O . GLU A 1 94 ? 1.325 3.365 0.162 1.00 92.25 94 GLU A O 1
ATOM 713 N N . ILE A 1 95 ? -0.085 3.152 -1.571 1.00 89.38 95 ILE A N 1
ATOM 714 C CA . ILE A 1 95 ? 0.596 2.035 -2.225 1.00 89.38 95 ILE A CA 1
ATOM 715 C C . ILE A 1 95 ? 0.989 2.520 -3.613 1.00 89.38 95 ILE A C 1
ATOM 717 O O . ILE A 1 95 ? 0.121 2.869 -4.414 1.00 89.38 95 ILE A O 1
ATOM 721 N N . THR A 1 96 ? 2.288 2.580 -3.882 1.00 84.81 96 THR A N 1
ATOM 722 C CA . THR A 1 96 ? 2.812 3.048 -5.169 1.00 84.81 96 THR A CA 1
ATOM 723 C C . THR A 1 96 ? 2.811 1.923 -6.207 1.00 84.81 96 THR A C 1
ATOM 725 O O . THR A 1 96 ? 2.832 0.741 -5.864 1.00 84.81 96 THR A O 1
ATOM 728 N N . ASP A 1 97 ? 2.912 2.290 -7.481 1.00 78.75 97 ASP A N 1
ATOM 729 C CA . ASP A 1 97 ? 3.019 1.378 -8.630 1.00 78.75 97 ASP A CA 1
ATOM 730 C C . ASP A 1 97 ? 4.218 0.408 -8.559 1.00 78.75 97 ASP A C 1
ATOM 732 O O . ASP A 1 97 ? 4.165 -0.712 -9.065 1.00 78.75 97 ASP A O 1
ATOM 736 N N . ILE A 1 98 ? 5.303 0.814 -7.895 1.00 73.75 98 ILE A N 1
ATOM 737 C CA . ILE A 1 98 ? 6.484 -0.024 -7.632 1.00 73.75 98 ILE A CA 1
ATOM 738 C C . ILE A 1 98 ? 6.384 -0.874 -6.350 1.00 73.75 98 ILE A C 1
ATOM 740 O O . ILE A 1 98 ? 7.370 -1.501 -5.952 1.00 73.75 98 ILE A O 1
ATOM 744 N N . GLY A 1 99 ? 5.228 -0.881 -5.681 1.00 77.88 99 GLY A N 1
ATOM 745 C CA . GLY A 1 99 ? 4.978 -1.664 -4.470 1.00 77.88 99 GLY A CA 1
ATOM 746 C C . GLY A 1 99 ? 5.632 -1.106 -3.203 1.00 77.88 99 GLY A C 1
ATOM 747 O O . GLY A 1 99 ? 5.956 -1.875 -2.303 1.00 77.88 99 GLY A O 1
ATOM 748 N N . THR A 1 100 ? 5.866 0.210 -3.129 1.00 84.12 100 THR A N 1
ATOM 749 C CA . THR A 1 100 ? 6.224 0.873 -1.863 1.00 84.12 100 THR A CA 1
ATOM 750 C C . THR A 1 100 ? 4.947 1.169 -1.086 1.00 84.12 100 THR A C 1
ATOM 752 O O . THR A 1 100 ? 3.974 1.646 -1.669 1.00 84.12 100 THR A O 1
ATOM 755 N N . VAL A 1 101 ? 4.966 0.924 0.223 1.00 89.25 101 VAL A N 1
ATOM 756 C CA . VAL A 1 101 ? 3.869 1.286 1.125 1.00 89.25 101 VAL A CA 1
ATOM 757 C C . VAL A 1 101 ? 4.288 2.490 1.959 1.00 89.25 101 VAL A C 1
ATOM 759 O O . VAL A 1 101 ? 5.355 2.491 2.575 1.00 89.25 101 VAL A O 1
ATOM 762 N N . LEU A 1 102 ? 3.456 3.523 1.961 1.00 91.88 102 LEU A N 1
ATOM 763 C CA . LEU A 1 102 ? 3.669 4.779 2.663 1.00 91.88 102 LEU A CA 1
ATOM 764 C C . LEU A 1 102 ? 2.496 5.023 3.615 1.00 91.88 102 LEU A C 1
ATOM 766 O O . LEU A 1 102 ? 1.343 4.824 3.241 1.00 91.88 102 LEU A O 1
ATOM 770 N N . VAL A 1 103 ? 2.778 5.490 4.827 1.00 94.38 103 VAL A N 1
ATOM 771 C CA . VAL A 1 103 ? 1.765 6.009 5.756 1.00 94.38 103 VAL A CA 1
ATOM 772 C C . VAL A 1 103 ? 2.138 7.443 6.074 1.00 94.38 103 VAL A C 1
ATOM 774 O O . VAL A 1 103 ? 3.224 7.691 6.589 1.00 94.38 103 VAL A O 1
ATOM 777 N N . ASN A 1 104 ? 1.274 8.394 5.718 1.00 94.75 104 ASN A N 1
ATOM 778 C CA . ASN A 1 104 ? 1.537 9.831 5.871 1.00 94.75 104 ASN A CA 1
ATOM 779 C C . ASN A 1 104 ? 2.879 10.272 5.242 1.00 94.75 104 ASN A C 1
ATOM 781 O O . ASN A 1 104 ? 3.559 11.158 5.752 1.00 94.75 104 ASN A O 1
ATOM 785 N N . GLY A 1 105 ? 3.274 9.636 4.133 1.00 90.19 105 GLY A N 1
ATOM 786 C CA . GLY A 1 105 ? 4.539 9.898 3.435 1.00 90.19 105 GLY A CA 1
ATOM 787 C C . GLY A 1 105 ? 5.761 9.155 3.990 1.00 90.19 105 GLY A C 1
ATOM 788 O O . GLY A 1 105 ? 6.823 9.194 3.369 1.00 90.19 105 GLY A O 1
ATOM 789 N N . GLU A 1 106 ? 5.633 8.432 5.103 1.00 91.00 106 GLU A N 1
ATOM 790 C CA . GLU A 1 106 ? 6.709 7.608 5.656 1.00 91.00 106 GLU A CA 1
ATOM 791 C C . GLU A 1 106 ? 6.666 6.185 5.106 1.00 91.00 106 GLU A C 1
ATOM 793 O O . GLU A 1 106 ? 5.625 5.528 5.130 1.00 91.00 106 GLU A O 1
ATOM 798 N N . ARG A 1 107 ? 7.815 5.672 4.662 1.00 89.31 107 ARG A N 1
ATOM 799 C CA . ARG A 1 107 ? 7.930 4.302 4.147 1.00 89.31 107 ARG A CA 1
ATOM 800 C C . ARG A 1 107 ? 7.720 3.273 5.252 1.00 89.31 107 ARG A C 1
ATOM 802 O O . ARG A 1 107 ? 8.282 3.388 6.341 1.00 89.31 107 ARG A O 1
ATOM 809 N N . ARG A 1 108 ? 6.945 2.234 4.948 1.00 89.38 108 ARG A N 1
ATOM 810 C CA . ARG A 1 108 ? 6.654 1.109 5.843 1.00 89.38 108 ARG A CA 1
ATOM 811 C C . ARG A 1 108 ? 6.962 -0.208 5.144 1.00 89.38 108 ARG A C 1
ATOM 813 O O . ARG A 1 108 ? 6.690 -0.372 3.960 1.00 89.38 108 ARG A O 1
ATOM 820 N N . GLY A 1 109 ? 7.542 -1.148 5.891 1.00 79.12 109 GLY A N 1
ATOM 821 C CA . GLY A 1 109 ? 7.820 -2.497 5.393 1.00 79.12 109 GLY A CA 1
ATOM 822 C C . GLY A 1 109 ? 8.754 -2.549 4.181 1.00 79.12 109 GLY A C 1
ATOM 823 O O . GLY A 1 109 ? 8.684 -3.501 3.413 1.00 79.12 109 GLY A O 1
ATOM 824 N N . ASP A 1 110 ? 9.648 -1.574 3.987 1.00 71.31 110 ASP A N 1
ATOM 825 C CA . ASP A 1 110 ? 10.603 -1.564 2.862 1.00 71.31 110 ASP A CA 1
ATOM 826 C C . ASP A 1 110 ? 11.458 -2.845 2.781 1.00 71.31 110 ASP A C 1
ATOM 828 O O . ASP A 1 110 ? 11.837 -3.264 1.689 1.00 71.31 110 ASP A O 1
ATOM 832 N N . SER A 1 111 ? 11.746 -3.481 3.922 1.00 66.25 111 SER A N 1
ATOM 833 C CA . SER A 1 111 ? 12.439 -4.776 4.013 1.00 66.25 111 SER A CA 1
ATOM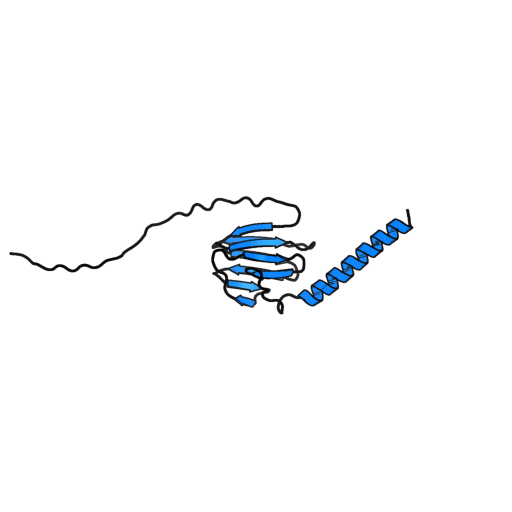 834 C C . SER A 1 111 ? 11.551 -5.984 3.688 1.00 66.25 111 SER A C 1
ATOM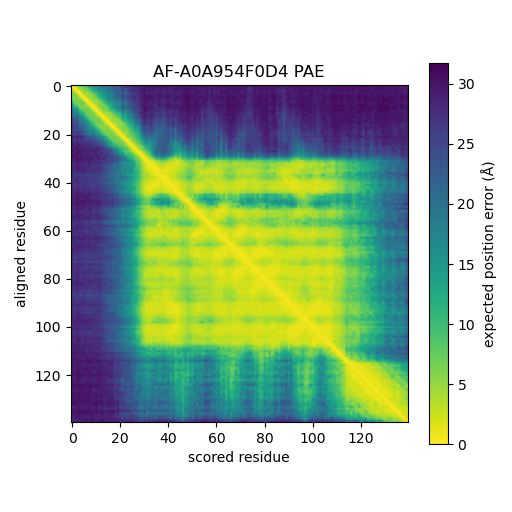 836 O O . SER A 1 111 ? 12.066 -7.071 3.441 1.00 66.25 111 SER A O 1
ATOM 838 N N . MET A 1 112 ? 10.231 -5.802 3.710 1.00 68.31 112 MET A N 1
ATOM 839 C CA . MET A 1 112 ? 9.198 -6.832 3.539 1.00 68.31 112 MET A CA 1
ATOM 840 C C . MET A 1 112 ? 8.560 -6.777 2.150 1.00 68.31 112 MET A C 1
ATOM 842 O O . MET A 1 112 ? 7.977 -7.752 1.675 1.00 68.31 112 MET A O 1
ATOM 846 N N . THR A 1 113 ? 8.681 -5.629 1.491 1.00 64.38 113 THR A N 1
ATOM 847 C CA . THR A 1 113 ? 8.405 -5.472 0.072 1.00 64.38 113 THR A CA 1
ATOM 848 C C . THR A 1 113 ? 9.631 -5.968 -0.691 1.00 64.38 113 THR A C 1
ATOM 850 O O . THR A 1 113 ? 10.763 -5.574 -0.410 1.00 64.38 113 THR A O 1
ATOM 853 N N . ASN A 1 114 ? 9.450 -6.826 -1.695 1.00 63.88 114 ASN A N 1
ATOM 854 C CA . ASN A 1 114 ? 10.535 -7.267 -2.582 1.00 63.88 114 ASN A CA 1
ATOM 855 C C . ASN A 1 114 ? 11.040 -6.120 -3.495 1.00 63.88 114 ASN A C 1
ATOM 857 O O . ASN A 1 114 ? 11.425 -6.343 -4.640 1.00 63.88 114 ASN A O 1
ATOM 861 N N . SER A 1 115 ? 11.069 -4.869 -3.015 1.00 60.25 115 SER A N 1
ATOM 862 C CA . SER A 1 115 ? 11.233 -3.640 -3.800 1.00 60.25 115 SER A CA 1
ATOM 863 C C . SER A 1 115 ? 12.505 -3.615 -4.646 1.00 60.25 115 SER A C 1
ATOM 865 O O . SER A 1 115 ? 12.540 -2.966 -5.689 1.00 60.25 115 SER A O 1
ATOM 867 N N . ARG A 1 116 ? 13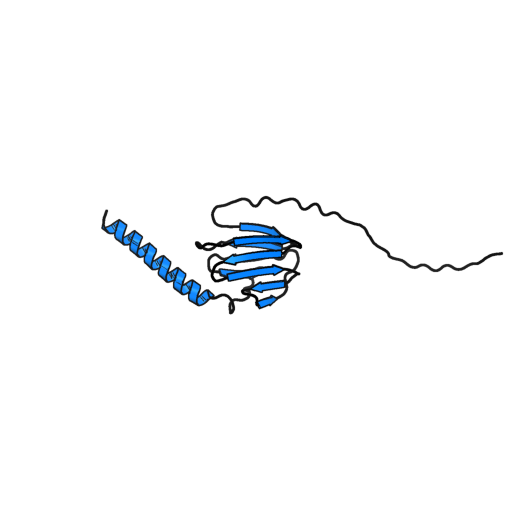.575 -4.308 -4.232 1.00 61.44 116 ARG A N 1
ATOM 868 C CA . ARG A 1 116 ? 14.819 -4.418 -5.012 1.00 61.44 116 ARG A CA 1
ATOM 869 C C . ARG A 1 116 ? 14.652 -5.346 -6.217 1.00 61.44 116 ARG A C 1
ATOM 871 O O . ARG A 1 116 ? 15.065 -4.991 -7.318 1.00 61.44 116 ARG A O 1
ATOM 878 N N . VAL A 1 117 ? 14.008 -6.493 -6.016 1.00 64.31 117 VAL A N 1
ATOM 879 C CA . VAL A 1 117 ? 13.658 -7.439 -7.085 1.00 64.31 117 VAL A CA 1
ATOM 880 C C . VAL A 1 117 ? 12.601 -6.821 -8.004 1.00 64.31 117 VAL A C 1
ATOM 882 O O . VAL A 1 117 ? 12.722 -6.912 -9.223 1.00 64.31 117 VAL A O 1
ATOM 885 N N . ASN A 1 118 ? 11.631 -6.098 -7.445 1.00 60.97 118 ASN A N 1
ATOM 886 C CA . ASN A 1 118 ? 10.566 -5.440 -8.200 1.00 60.97 118 ASN A CA 1
ATOM 887 C C . ASN A 1 118 ? 11.110 -4.302 -9.060 1.00 60.97 118 ASN A C 1
ATOM 889 O O . ASN A 1 118 ? 10.783 -4.231 -10.241 1.00 60.97 118 ASN A O 1
ATOM 893 N N . ARG A 1 119 ? 12.025 -3.483 -8.524 1.00 65.12 119 ARG A N 1
ATOM 894 C CA . ARG A 1 119 ? 12.745 -2.469 -9.310 1.00 65.12 119 ARG A CA 1
ATOM 895 C C . ARG A 1 119 ? 13.570 -3.083 -10.434 1.00 65.12 119 ARG A C 1
ATOM 897 O O . ARG A 1 119 ? 13.513 -2.584 -11.552 1.00 65.12 119 ARG A O 1
ATOM 904 N N . ALA A 1 120 ? 14.300 -4.167 -10.167 1.00 68.25 120 ALA A N 1
ATOM 905 C CA . ALA A 1 120 ? 15.079 -4.852 -11.200 1.00 68.25 120 ALA A CA 1
ATOM 906 C C . ALA A 1 120 ? 14.180 -5.414 -12.318 1.00 68.25 120 ALA A C 1
ATOM 908 O O . ALA A 1 120 ? 14.473 -5.231 -13.496 1.00 68.25 120 ALA A O 1
ATOM 909 N N . ARG A 1 121 ? 13.049 -6.032 -11.958 1.00 63.16 121 ARG A N 1
ATOM 910 C CA . ARG A 1 121 ? 12.071 -6.581 -12.912 1.00 63.16 121 ARG A CA 1
ATOM 911 C C . ARG A 1 121 ? 11.366 -5.497 -13.727 1.00 63.16 121 ARG A C 1
ATOM 913 O O . ARG A 1 121 ? 11.183 -5.671 -14.927 1.00 63.16 121 ARG A O 1
ATOM 920 N N . LEU A 1 122 ? 10.973 -4.389 -13.098 1.00 60.28 122 LEU A N 1
ATOM 921 C CA . LEU A 1 122 ? 10.347 -3.260 -13.791 1.00 60.28 122 LEU A CA 1
ATOM 922 C C . LEU A 1 122 ? 11.321 -2.591 -14.759 1.00 60.28 122 LEU A C 1
ATOM 924 O O . LEU A 1 122 ? 10.936 -2.316 -15.890 1.00 60.28 122 LEU A O 1
ATOM 928 N N . LYS A 1 123 ? 12.585 -2.414 -14.354 1.00 70.25 123 LYS A N 1
ATOM 929 C CA . LYS A 1 123 ? 13.640 -1.903 -15.233 1.00 70.25 123 LYS A CA 1
ATOM 930 C C . LYS A 1 123 ? 13.848 -2.815 -16.446 1.00 70.25 123 LYS A C 1
ATOM 932 O O . LYS A 1 123 ? 13.762 -2.336 -17.568 1.00 70.25 123 LYS A O 1
ATOM 937 N N . ALA A 1 124 ? 13.992 -4.123 -16.231 1.00 71.38 124 ALA A N 1
ATOM 938 C CA . ALA A 1 124 ? 14.148 -5.091 -17.319 1.00 71.38 124 ALA A CA 1
ATOM 939 C C . ALA A 1 124 ? 12.936 -5.124 -18.271 1.00 71.38 124 ALA A C 1
ATOM 941 O O . ALA A 1 124 ? 13.089 -5.236 -19.484 1.00 71.38 124 ALA A O 1
ATOM 942 N N . ARG A 1 125 ? 11.710 -5.003 -17.742 1.00 63.53 125 ARG A N 1
ATOM 943 C CA . ARG A 1 125 ? 10.500 -4.937 -18.574 1.00 63.53 125 ARG A CA 1
ATOM 944 C C . ARG A 1 125 ? 10.412 -3.635 -19.368 1.00 63.53 125 ARG A C 1
ATOM 946 O O . ARG A 1 125 ? 9.957 -3.676 -20.505 1.00 63.53 125 ARG A O 1
ATOM 953 N N . GLN A 1 126 ? 10.813 -2.510 -18.781 1.00 67.75 126 GLN A N 1
ATOM 954 C CA . GLN A 1 126 ? 10.856 -1.227 -19.479 1.00 67.75 126 GLN A CA 1
ATOM 955 C C . GLN A 1 126 ? 11.880 -1.270 -20.617 1.00 67.75 126 GLN A C 1
ATOM 957 O O . GLN A 1 126 ? 11.525 -0.957 -21.742 1.00 67.75 126 GLN A O 1
ATOM 962 N N . GLU A 1 127 ? 13.086 -1.781 -20.357 1.00 77.44 127 GLU A N 1
ATOM 963 C CA . GLU A 1 127 ? 14.131 -1.972 -21.374 1.00 77.44 127 GLU A CA 1
ATOM 964 C C . GLU A 1 127 ? 13.662 -2.874 -22.529 1.00 77.44 127 GLU A C 1
ATOM 966 O O . GLU A 1 127 ? 13.913 -2.572 -23.693 1.00 77.44 127 GLU A O 1
ATOM 971 N N . TYR A 1 128 ? 12.927 -3.951 -22.233 1.00 73.12 128 TYR A N 1
ATOM 972 C CA . TYR A 1 128 ? 12.332 -4.810 -23.262 1.00 73.12 128 TYR A CA 1
ATOM 973 C C . TYR A 1 128 ? 11.282 -4.080 -24.111 1.00 73.12 128 TYR A C 1
ATOM 975 O O . TYR A 1 128 ? 11.286 -4.205 -25.332 1.00 73.12 128 TYR A O 1
ATOM 983 N N . VAL A 1 129 ? 10.377 -3.328 -23.475 1.00 68.38 129 VAL A N 1
ATOM 984 C CA . VAL A 1 129 ? 9.341 -2.555 -24.179 1.00 68.38 129 VAL A CA 1
ATOM 985 C C . VAL A 1 129 ? 9.972 -1.465 -25.040 1.00 68.38 129 VAL A C 1
ATOM 987 O O . VAL A 1 129 ? 9.582 -1.316 -26.194 1.00 68.38 129 VAL A O 1
ATOM 990 N N . ASP A 1 130 ? 10.959 -0.747 -24.511 1.00 75.62 130 ASP A N 1
ATOM 991 C CA . ASP A 1 130 ? 11.670 0.303 -25.237 1.00 75.62 130 ASP A CA 1
ATOM 992 C C . ASP A 1 130 ? 12.398 -0.283 -26.457 1.00 75.62 130 ASP A C 1
ATOM 994 O O . ASP A 1 130 ? 12.268 0.248 -27.558 1.00 75.62 130 ASP A O 1
ATOM 998 N N . GLY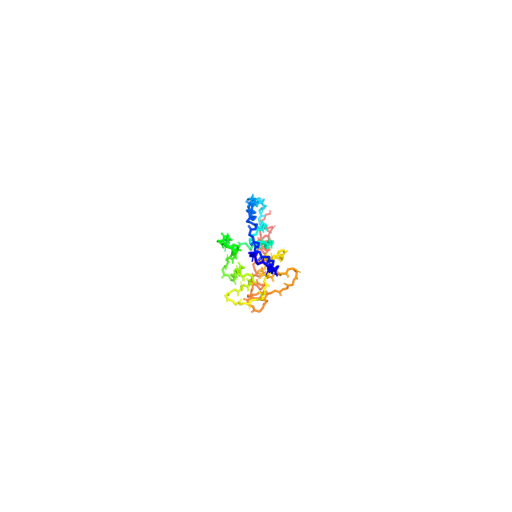 A 1 131 ? 13.058 -1.438 -26.300 1.00 79.88 131 GLY A N 1
ATOM 999 C CA . GLY A 1 131 ? 13.692 -2.152 -27.411 1.00 79.88 131 GLY A CA 1
ATOM 1000 C C . GLY A 1 131 ? 12.704 -2.652 -28.475 1.00 79.88 131 GLY A C 1
ATOM 1001 O O . GLY A 1 131 ? 13.013 -2.618 -29.663 1.00 79.88 131 GLY A O 1
ATOM 1002 N N . LEU A 1 132 ? 11.497 -3.070 -28.079 1.00 74.50 132 LEU A N 1
ATOM 1003 C CA . LEU A 1 132 ? 10.434 -3.477 -29.010 1.00 74.50 132 LEU A CA 1
ATOM 1004 C C . LEU A 1 132 ? 9.902 -2.293 -29.824 1.00 74.50 132 LEU A C 1
ATOM 1006 O O . LEU A 1 132 ? 9.748 -2.390 -31.037 1.00 74.50 132 LEU A O 1
ATOM 1010 N N . MET A 1 133 ? 9.685 -1.158 -29.161 1.00 77.06 133 MET A N 1
ATOM 1011 C CA . MET A 1 133 ? 9.251 0.080 -29.810 1.00 77.06 133 MET A CA 1
ATOM 1012 C C . MET A 1 133 ? 10.326 0.640 -30.752 1.00 77.06 133 MET A C 1
ATOM 1014 O O . MET A 1 133 ? 10.007 1.275 -31.757 1.00 77.06 133 MET A O 1
ATOM 1018 N N . GLU A 1 134 ? 11.603 0.425 -30.433 1.00 77.44 134 GLU A N 1
ATOM 1019 C CA . GLU A 1 134 ? 12.725 0.814 -31.284 1.00 77.44 134 GLU A CA 1
ATOM 1020 C C . GLU A 1 134 ? 12.877 -0.109 -32.502 1.00 77.44 134 GLU A C 1
ATOM 1022 O O . GLU A 1 134 ? 13.116 0.386 -33.602 1.00 77.44 134 GLU A O 1
ATOM 1027 N N . TYR A 1 135 ? 12.644 -1.417 -32.347 1.00 75.06 135 TYR A N 1
ATOM 1028 C CA . TYR A 1 135 ? 12.592 -2.367 -33.463 1.00 75.06 135 TYR A CA 1
ATOM 1029 C C . TYR A 1 135 ? 11.477 -2.026 -34.460 1.00 75.06 135 TYR A C 1
ATOM 1031 O O . TYR A 1 135 ? 11.734 -1.934 -35.661 1.00 75.06 135 TYR A O 1
ATOM 1039 N N . ASP A 1 136 ? 10.263 -1.760 -33.969 1.00 73.81 136 ASP A N 1
ATOM 1040 C CA . ASP A 1 136 ? 9.123 -1.392 -34.817 1.00 73.81 136 ASP A CA 1
ATOM 1041 C C . ASP A 1 136 ? 9.367 -0.072 -35.569 1.00 73.81 136 ASP A C 1
ATOM 1043 O O . ASP A 1 136 ? 8.940 0.083 -36.712 1.00 73.81 136 ASP A O 1
ATOM 1047 N N . ARG A 1 137 ? 10.110 0.871 -34.969 1.00 75.12 137 ARG A N 1
ATOM 1048 C CA . ARG A 1 137 ? 10.505 2.134 -35.618 1.00 75.12 137 ARG A CA 1
ATOM 1049 C C . ARG A 1 137 ? 11.583 1.947 -36.693 1.00 75.12 137 ARG A C 1
ATOM 1051 O O . ARG A 1 137 ? 11.684 2.781 -37.581 1.00 75.12 137 ARG A O 1
ATOM 1058 N N . GLN A 1 138 ? 12.407 0.904 -36.603 1.00 68.38 138 GLN A N 1
ATOM 1059 C CA . GLN A 1 138 ? 13.446 0.604 -37.599 1.00 68.38 138 GLN A CA 1
ATOM 1060 C C . GLN A 1 138 ? 12.921 -0.227 -38.784 1.00 68.38 138 GLN A C 1
ATOM 1062 O O . GLN A 1 138 ? 13.587 -0.295 -39.815 1.00 68.38 138 GLN A O 1
ATOM 1067 N N . GLN A 1 139 ? 11.756 -0.865 -38.637 1.00 64.19 139 GLN A N 1
ATOM 1068 C CA . GLN A 1 139 ? 11.126 -1.734 -39.643 1.00 64.19 139 GLN A CA 1
ATOM 1069 C C . GLN A 1 139 ? 10.001 -1.050 -40.448 1.00 64.19 139 GLN A C 1
ATOM 1071 O O . GLN A 1 139 ? 9.485 -1.655 -41.389 1.00 64.19 139 GLN A O 1
ATOM 1076 N N . GLY A 1 140 ? 9.605 0.174 -40.082 1.00 52.50 140 GLY A N 1
ATOM 1077 C CA . GLY A 1 140 ? 8.642 1.013 -40.812 1.00 52.50 140 GLY A CA 1
ATOM 1078 C C . GLY A 1 140 ? 9.310 2.210 -41.470 1.00 52.50 140 GLY A C 1
ATOM 1079 O O . GLY A 1 140 ? 8.818 2.618 -42.545 1.00 52.50 140 GLY A O 1
#

Mean predicted aligned error: 14.26 Å

Radius of gyration: 23.89 Å; Cα contacts (8 Å, |Δi|>4): 212; chains: 1; bounding box: 55×25×100 Å

Nearest PDB structures (foldseek):
  9gvj-assembly1_B  TM=4.773E-01  e=5.349E-01  Homo sapiens
  9gvj-assembly1_A  TM=4.755E-01  e=8.556E-01  Homo sapiens
  9gvq-assembly1_A  TM=4.755E-01  e=8.556E-01  Homo sapiens
  9gvq-assembly1_B  TM=4.773E-01  e=1.082E+00  Homo sapiens
  7pov-assembly1_A  TM=5.195E-01  e=8.445E+00  Homo sapiens

pLDDT: mean 72.92, std 18.34, range [35.84, 94.75]

Foldseek 3Di:
DDDDDDDDDDDDDDPPDPPPPDPPPFDDDPQWTWDAFLLETEIERAAPFDWDWDRDPNRWTWIDDPQWIWIDDPQFIDIPNHTFDGHDRPWYWYQHNLGFTDINNHTTCPVSGPSVVSVVVVVVVVVVVVVVVVVVVVVD